Protein AF-A0A352SJC5-F1 (afdb_monomer)

Radius of gyration: 30.05 Å; Cα contacts (8 Å, |Δi|>4): 138; chains: 1; bounding box: 49×59×90 Å

pLDDT: mean 78.42, std 16.29, range [37.75, 96.12]

Structure (mmCIF, N/CA/C/O backbone):
data_AF-A0A352SJC5-F1
#
_entry.id   AF-A0A352SJC5-F1
#
loop_
_atom_site.group_PDB
_atom_site.id
_atom_site.type_symbol
_atom_site.label_atom_id
_atom_site.label_alt_id
_atom_site.label_comp_id
_atom_site.label_asym_id
_atom_site.label_entity_id
_atom_site.label_seq_id
_atom_site.pdbx_PDB_ins_code
_atom_site.Cartn_x
_atom_site.Cartn_y
_atom_site.Cartn_z
_atom_site.occupancy
_atom_site.B_iso_or_equiv
_atom_site.auth_seq_id
_atom_site.auth_comp_id
_atom_site.auth_asym_id
_atom_site.auth_atom_id
_atom_site.pdbx_PDB_model_num
ATOM 1 N N . MET A 1 1 ? 22.066 35.927 -67.451 1.00 46.91 1 MET A N 1
ATOM 2 C CA . MET A 1 1 ? 22.054 34.751 -66.549 1.00 46.91 1 MET A CA 1
ATOM 3 C C . MET A 1 1 ? 23.495 34.466 -66.147 1.00 46.91 1 MET A C 1
ATOM 5 O O . MET A 1 1 ? 24.324 34.309 -67.029 1.00 46.91 1 MET A O 1
ATOM 9 N N . LYS A 1 2 ? 23.845 34.538 -64.855 1.00 54.38 2 LYS A N 1
ATOM 10 C CA . LYS A 1 2 ? 25.242 34.382 -64.407 1.00 54.38 2 LYS A CA 1
ATOM 11 C C . LYS A 1 2 ? 25.589 32.890 -64.395 1.00 54.38 2 LYS A C 1
ATOM 13 O O . LYS A 1 2 ? 25.046 32.164 -63.565 1.00 54.38 2 LYS A O 1
ATOM 18 N N . ASN A 1 3 ? 26.456 32.447 -65.308 1.00 60.34 3 ASN A N 1
ATOM 19 C CA . ASN A 1 3 ? 26.929 31.062 -65.375 1.00 60.34 3 ASN A CA 1
ATOM 20 C C . ASN A 1 3 ? 27.729 30.757 -64.105 1.00 60.34 3 ASN A C 1
ATOM 22 O O . ASN A 1 3 ? 28.876 31.178 -63.962 1.00 60.34 3 ASN A O 1
ATOM 26 N N . ARG A 1 4 ? 27.088 30.104 -63.132 1.00 64.44 4 ARG A N 1
ATOM 27 C CA . ARG A 1 4 ? 27.757 29.663 -61.906 1.00 64.44 4 ARG A CA 1
ATOM 28 C C . ARG A 1 4 ? 28.701 28.526 -62.273 1.00 64.44 4 ARG A C 1
ATOM 30 O O . ARG A 1 4 ? 28.310 27.613 -62.995 1.00 64.44 4 ARG A O 1
ATOM 37 N N . SER A 1 5 ? 29.933 28.598 -61.780 1.00 79.75 5 SER A N 1
ATOM 38 C CA . SER A 1 5 ? 30.908 27.522 -61.960 1.00 79.75 5 SER A CA 1
ATOM 39 C C . SER A 1 5 ? 30.346 26.211 -61.402 1.00 79.75 5 SER A C 1
ATOM 41 O O . SER A 1 5 ? 29.650 26.213 -60.383 1.00 79.75 5 SER A O 1
ATOM 43 N N . ILE A 1 6 ? 30.672 25.087 -62.041 1.00 78.56 6 ILE A N 1
ATOM 44 C CA . ILE A 1 6 ? 30.285 23.737 -61.600 1.00 78.56 6 ILE A CA 1
ATOM 45 C C . ILE A 1 6 ? 30.667 23.523 -60.122 1.00 78.56 6 ILE A C 1
ATOM 47 O O . ILE A 1 6 ? 29.872 22.997 -59.344 1.00 78.56 6 ILE A O 1
ATOM 51 N N . ALA A 1 7 ? 31.819 24.052 -59.695 1.00 79.12 7 ALA A N 1
ATOM 52 C CA . ALA A 1 7 ? 32.268 24.009 -58.303 1.00 79.12 7 ALA A CA 1
ATOM 53 C C . ALA A 1 7 ? 31.341 24.779 -57.339 1.00 79.12 7 ALA A C 1
ATOM 55 O O . ALA A 1 7 ? 31.076 24.317 -56.231 1.00 79.12 7 ALA A O 1
ATOM 56 N N . GLN A 1 8 ? 30.790 25.923 -57.761 1.00 79.31 8 GLN A N 1
ATOM 57 C CA . GLN A 1 8 ? 29.823 26.682 -56.957 1.00 79.31 8 GLN A CA 1
ATOM 58 C C . GLN A 1 8 ? 28.492 25.941 -56.802 1.00 79.31 8 GLN A C 1
ATOM 60 O O . GLN A 1 8 ? 27.872 26.023 -55.745 1.00 79.31 8 GLN A O 1
ATOM 65 N N . ILE A 1 9 ? 28.043 25.221 -57.832 1.00 83.56 9 ILE A N 1
ATOM 66 C CA . ILE A 1 9 ? 26.793 24.448 -57.776 1.00 83.56 9 ILE A CA 1
ATOM 67 C C . ILE A 1 9 ? 26.933 23.279 -56.792 1.00 83.56 9 ILE A C 1
ATOM 69 O O . ILE A 1 9 ? 26.050 23.072 -55.959 1.00 83.56 9 ILE A O 1
ATOM 73 N N . ILE A 1 10 ? 28.063 22.567 -56.837 1.00 83.62 10 ILE A N 1
ATOM 74 C CA . ILE A 1 10 ? 28.367 21.463 -55.916 1.00 83.62 10 ILE A CA 1
ATOM 75 C C . ILE A 1 10 ? 28.437 21.970 -54.470 1.00 83.62 10 ILE A C 1
ATOM 77 O O . ILE A 1 10 ? 27.794 21.399 -53.591 1.00 83.62 10 ILE A O 1
ATOM 81 N N . LEU A 1 11 ? 29.140 23.082 -54.229 1.00 87.06 11 LEU A N 1
ATOM 82 C CA . LEU A 1 11 ? 29.279 23.664 -52.892 1.00 87.06 11 LEU A CA 1
ATOM 83 C C . LEU A 1 11 ? 27.922 24.077 -52.296 1.00 87.06 11 LEU A C 1
ATOM 85 O O . LEU A 1 11 ? 27.630 23.785 -51.139 1.00 87.06 11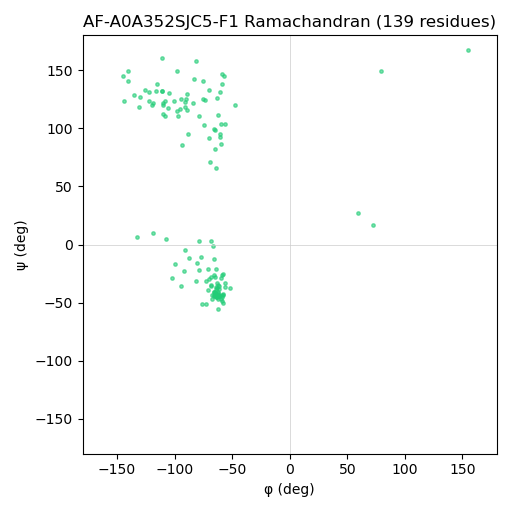 LEU A O 1
ATOM 89 N N . ILE A 1 12 ? 27.061 24.717 -53.093 1.00 86.12 12 ILE A N 1
ATOM 90 C CA . ILE A 1 12 ? 25.724 25.136 -52.647 1.00 86.12 12 ILE A CA 1
ATOM 91 C C . ILE A 1 12 ? 24.861 23.922 -52.286 1.00 86.12 12 ILE A C 1
ATOM 93 O O . ILE A 1 12 ? 24.162 23.946 -51.272 1.00 86.12 12 ILE A O 1
ATOM 97 N N . ASN A 1 13 ? 24.900 22.863 -53.095 1.00 86.44 13 ASN A N 1
ATOM 98 C CA . ASN A 1 13 ? 24.116 21.661 -52.828 1.00 86.44 13 ASN A CA 1
ATOM 99 C C . ASN A 1 13 ? 24.622 20.903 -51.594 1.00 86.44 13 ASN A C 1
ATOM 101 O O . ASN A 1 13 ? 23.801 20.398 -50.837 1.00 86.44 13 ASN A O 1
ATOM 105 N N . PHE A 1 14 ? 25.933 20.902 -51.341 1.00 89.38 14 PHE A N 1
ATOM 106 C CA . PHE A 1 14 ? 26.533 20.304 -50.146 1.00 89.38 14 PHE A CA 1
ATOM 107 C C . PHE A 1 14 ? 26.088 20.994 -48.844 1.00 89.38 14 PHE A C 1
ATOM 109 O O . PHE A 1 14 ? 25.692 20.335 -47.884 1.00 89.38 14 PHE A O 1
ATOM 116 N N . PHE A 1 15 ? 26.071 22.329 -48.808 1.00 91.62 15 PHE A N 1
ATOM 117 C CA . PHE A 1 15 ? 25.570 23.050 -47.630 1.00 91.62 15 PHE A CA 1
ATOM 118 C C . PHE A 1 15 ? 24.053 22.924 -47.457 1.00 91.62 15 PHE A C 1
ATOM 120 O O . PHE A 1 15 ? 23.569 22.913 -46.326 1.00 91.62 15 PHE A O 1
ATOM 127 N N . LYS A 1 16 ? 23.295 22.771 -48.551 1.00 89.31 16 LYS A N 1
ATOM 128 C CA . LYS A 1 16 ? 21.859 22.475 -48.470 1.00 89.31 16 LYS A CA 1
ATOM 129 C C . LYS A 1 16 ? 21.591 21.132 -47.795 1.00 89.31 16 LYS A C 1
ATOM 131 O O . LYS A 1 16 ? 20.722 21.073 -46.930 1.00 89.31 16 LYS A O 1
ATOM 136 N N . THR A 1 17 ? 22.327 20.075 -48.138 1.00 91.81 17 THR A N 1
ATOM 137 C CA . THR A 1 17 ? 22.171 18.768 -47.480 1.00 91.81 17 THR A CA 1
ATOM 138 C C . THR A 1 17 ? 22.583 18.809 -46.014 1.00 91.81 17 THR A C 1
ATOM 140 O O . THR A 1 17 ? 21.851 18.279 -45.182 1.00 91.81 17 THR A O 1
ATOM 143 N N . ILE A 1 18 ? 23.674 19.499 -45.665 1.00 93.31 18 ILE A N 1
ATOM 144 C CA . ILE A 1 18 ? 24.045 19.717 -44.255 1.00 93.31 18 ILE A CA 1
ATOM 145 C C . ILE A 1 18 ? 22.925 20.445 -43.503 1.00 93.31 18 ILE A C 1
ATOM 147 O O . ILE A 1 18 ? 22.561 20.031 -42.405 1.00 93.31 18 ILE A O 1
ATOM 151 N N . GLY A 1 19 ? 22.330 21.479 -44.104 1.00 92.88 19 GLY A N 1
ATOM 152 C CA . GLY A 1 19 ? 21.202 22.199 -43.512 1.00 92.88 19 GLY A CA 1
ATOM 153 C C . GLY A 1 19 ? 20.007 21.290 -43.213 1.00 92.88 19 GLY A C 1
ATOM 154 O O . GLY A 1 19 ? 19.435 21.373 -42.130 1.00 92.88 19 GLY A O 1
ATOM 155 N N . VAL A 1 20 ? 19.670 20.375 -44.127 1.00 92.81 20 VAL A N 1
ATOM 156 C CA . VAL A 1 20 ? 18.587 19.395 -43.921 1.00 92.81 20 VAL A CA 1
ATOM 157 C C . VAL A 1 20 ? 18.923 18.410 -42.797 1.00 92.81 20 VAL A C 1
ATOM 159 O O . VAL A 1 20 ? 18.060 18.116 -41.972 1.00 92.81 20 VAL A O 1
ATOM 162 N N . ILE A 1 21 ? 20.169 17.938 -42.717 1.00 93.12 21 ILE A N 1
ATOM 163 C CA . ILE A 1 21 ? 20.617 17.030 -41.648 1.00 93.12 21 ILE A CA 1
ATOM 164 C C . ILE A 1 21 ? 20.522 17.715 -40.279 1.00 93.12 21 ILE A C 1
ATOM 166 O O . ILE A 1 21 ? 19.987 17.135 -39.337 1.00 93.12 21 ILE A O 1
ATOM 170 N N . VAL A 1 22 ? 20.983 18.964 -4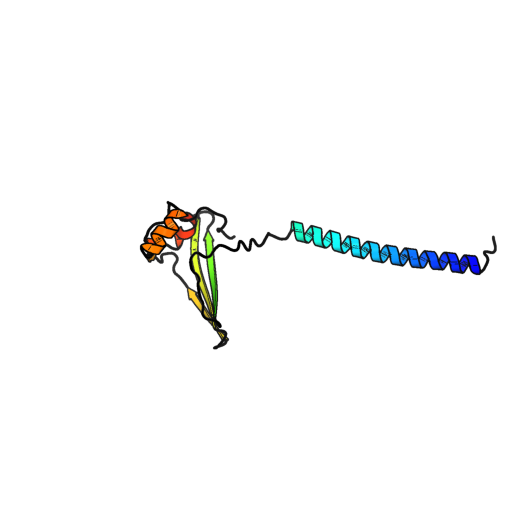0.171 1.00 95.06 22 VAL A N 1
ATOM 171 C CA . VAL A 1 22 ? 20.888 19.747 -38.928 1.00 95.06 22 VAL A CA 1
ATOM 172 C C . VAL A 1 22 ? 19.430 19.966 -38.526 1.00 95.06 22 VAL A C 1
ATOM 174 O O . VAL A 1 22 ? 19.101 19.869 -37.346 1.00 95.06 22 VAL A O 1
ATOM 177 N N . LEU A 1 23 ? 18.541 20.200 -39.493 1.00 95.00 23 LEU A N 1
ATOM 178 C CA . LEU A 1 23 ? 17.113 20.375 -39.236 1.00 95.00 23 LEU A CA 1
ATOM 179 C C . LEU A 1 23 ? 16.478 19.081 -38.700 1.00 95.00 23 LEU A C 1
ATOM 181 O O . LEU A 1 23 ? 15.762 19.127 -37.703 1.00 95.00 23 LEU A O 1
ATOM 185 N N . LEU A 1 24 ? 16.802 17.923 -39.286 1.00 94.19 24 LEU A N 1
ATOM 186 C CA . LEU A 1 24 ? 16.334 16.618 -38.799 1.00 94.19 24 LEU A CA 1
ATOM 187 C C . LEU A 1 24 ? 16.823 16.315 -37.378 1.00 94.19 24 LEU A C 1
ATOM 189 O O . LEU A 1 24 ? 16.033 15.885 -36.536 1.00 94.19 24 LEU A O 1
ATOM 193 N N . LEU A 1 25 ? 18.099 16.585 -37.088 1.00 95.00 25 LEU A N 1
ATOM 194 C CA . LEU A 1 25 ? 18.643 16.443 -35.735 1.00 95.00 25 LEU A CA 1
ATOM 195 C C . LEU A 1 25 ? 17.942 17.389 -34.751 1.00 95.00 25 LEU A C 1
ATOM 197 O O . LEU A 1 25 ? 17.586 16.974 -33.649 1.00 95.00 25 LEU A O 1
ATOM 201 N N . GLY A 1 26 ? 17.682 18.631 -35.166 1.00 95.62 26 GLY A N 1
ATOM 202 C CA . GLY A 1 26 ? 16.948 19.614 -34.372 1.00 95.62 26 GLY A CA 1
ATOM 203 C C . GLY A 1 26 ? 15.541 19.143 -34.010 1.00 95.62 26 GLY A C 1
ATOM 204 O O . GLY A 1 26 ? 15.156 19.231 -32.846 1.00 95.62 26 GLY A O 1
ATOM 205 N N . VAL A 1 27 ? 14.800 18.579 -34.970 1.00 96.12 27 VAL A N 1
ATOM 206 C CA . VAL A 1 27 ? 13.458 18.021 -34.731 1.00 96.12 27 VAL A CA 1
ATOM 207 C C . VAL A 1 27 ? 13.505 16.871 -33.723 1.00 96.12 27 VAL A C 1
ATOM 209 O O . VAL A 1 27 ? 12.679 16.845 -32.815 1.00 96.12 27 VAL A 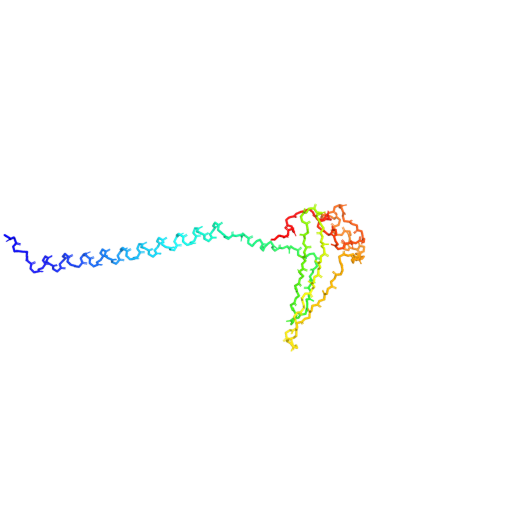O 1
ATOM 212 N N . GLY A 1 28 ? 14.483 15.964 -33.827 1.00 92.06 28 GLY A N 1
ATOM 213 C CA . GLY A 1 28 ? 14.630 14.847 -32.886 1.00 92.06 28 GLY A CA 1
ATOM 214 C C . GLY A 1 28 ? 14.951 15.292 -31.454 1.00 92.06 28 GLY A C 1
ATOM 215 O O . GLY A 1 28 ? 14.370 14.784 -30.495 1.00 92.06 28 GLY A O 1
ATOM 216 N N . VAL A 1 29 ? 15.830 16.287 -31.291 1.00 94.81 29 VAL A N 1
ATOM 217 C CA . VAL A 1 29 ? 16.136 16.859 -29.967 1.00 94.81 29 VAL A CA 1
ATOM 218 C C . VAL A 1 29 ? 14.912 17.568 -29.385 1.00 94.81 29 VAL A C 1
ATOM 220 O O . VAL A 1 29 ? 14.595 17.380 -28.208 1.00 94.81 29 VAL A O 1
ATOM 223 N N . LEU A 1 30 ? 14.188 18.341 -30.203 1.00 94.94 30 LEU A N 1
ATOM 224 C CA . LEU A 1 30 ? 12.971 19.025 -29.764 1.00 94.94 30 LEU A CA 1
ATOM 225 C C . LEU A 1 30 ? 11.882 18.028 -29.352 1.00 94.94 30 LEU A C 1
ATOM 227 O O . LEU A 1 30 ? 11.253 18.212 -28.311 1.00 94.94 30 LEU A O 1
ATOM 231 N N . SER A 1 31 ? 11.670 16.964 -30.135 1.00 91.88 31 SER A N 1
ATOM 232 C CA . SER A 1 31 ? 10.648 15.958 -29.832 1.00 91.88 31 SER A CA 1
ATOM 233 C C . SER A 1 31 ? 10.972 15.208 -28.545 1.00 91.88 31 SER A C 1
ATOM 235 O O . SER A 1 31 ? 10.077 14.996 -27.728 1.00 91.88 31 SER A O 1
ATOM 237 N N . TYR A 1 32 ? 12.243 14.859 -28.321 1.00 93.25 32 TYR A N 1
ATOM 238 C CA . TYR A 1 32 ? 12.693 14.252 -27.070 1.00 93.25 32 TYR A CA 1
ATOM 239 C C . TYR A 1 32 ? 12.416 15.168 -25.874 1.00 93.25 32 TYR A C 1
ATOM 241 O O . TYR A 1 32 ? 11.842 14.725 -24.878 1.00 93.25 32 TYR A O 1
ATOM 249 N N . TYR A 1 33 ? 12.758 16.455 -25.985 1.00 92.56 33 TYR A N 1
ATOM 250 C CA . TYR A 1 33 ? 12.550 17.409 -24.899 1.00 92.56 33 TYR A CA 1
ATOM 251 C C . TYR A 1 33 ? 11.064 17.611 -24.580 1.00 92.56 33 TYR A C 1
ATOM 253 O O . TYR A 1 33 ? 10.677 17.565 -23.414 1.00 92.56 33 TYR A O 1
ATOM 261 N N . LEU A 1 34 ? 10.220 17.768 -25.606 1.00 90.94 34 LEU A N 1
ATOM 262 C CA . LEU A 1 34 ? 8.769 17.894 -25.442 1.00 90.94 34 LEU A CA 1
ATOM 263 C C . LEU A 1 34 ? 8.153 16.635 -24.827 1.00 90.94 34 LEU A C 1
ATOM 265 O O . LEU A 1 34 ? 7.314 16.741 -23.936 1.00 90.94 34 LEU A O 1
ATOM 269 N N . THR A 1 35 ? 8.605 15.454 -25.251 1.00 89.38 35 THR A N 1
ATOM 270 C CA . THR A 1 35 ? 8.138 14.175 -24.697 1.00 89.38 35 THR A CA 1
ATOM 271 C C . THR A 1 35 ? 8.533 14.038 -23.228 1.00 89.38 35 THR A C 1
ATOM 273 O O . THR A 1 35 ? 7.698 13.689 -22.401 1.00 89.38 35 THR A O 1
ATOM 276 N N . MET A 1 36 ? 9.775 14.378 -22.870 1.00 87.94 36 MET A N 1
ATOM 277 C CA . MET A 1 36 ? 10.238 14.394 -21.476 1.00 87.94 36 MET A CA 1
ATOM 278 C C . MET A 1 36 ? 9.495 15.422 -20.620 1.00 87.94 36 MET A C 1
ATOM 280 O O . MET A 1 36 ? 9.227 15.157 -19.452 1.00 87.94 36 MET A O 1
ATOM 284 N N . LEU A 1 37 ? 9.152 16.587 -21.174 1.00 88.38 37 LEU A N 1
ATOM 285 C CA . LEU A 1 37 ? 8.378 17.610 -20.470 1.00 88.38 37 LEU A CA 1
ATOM 286 C C . LEU A 1 37 ? 6.949 17.126 -20.212 1.00 88.38 37 LEU A C 1
ATOM 288 O O . LEU A 1 37 ? 6.482 17.207 -19.078 1.00 88.38 37 LEU A O 1
ATOM 292 N N . PHE A 1 38 ? 6.300 16.554 -21.229 1.00 84.94 38 PHE A N 1
ATOM 293 C CA . PHE A 1 38 ? 4.985 15.938 -21.085 1.00 84.94 38 PHE A CA 1
ATOM 294 C C . PHE A 1 38 ? 5.016 14.826 -20.035 1.00 84.94 38 PHE A C 1
ATOM 296 O O . PHE A 1 38 ? 4.247 14.884 -19.084 1.00 84.94 38 PHE A O 1
ATOM 303 N N . LEU A 1 39 ? 5.975 13.896 -20.122 1.00 79.69 39 LEU A N 1
ATOM 304 C CA . LEU A 1 39 ? 6.151 12.831 -19.134 1.00 79.69 39 LEU A CA 1
ATOM 305 C C . LEU A 1 39 ? 6.381 13.382 -17.727 1.00 79.69 39 LEU A C 1
ATOM 307 O O . LEU A 1 39 ? 5.744 12.908 -16.802 1.00 79.69 39 LEU A O 1
ATOM 311 N N . LYS A 1 40 ? 7.213 14.411 -17.539 1.00 77.31 40 LYS A N 1
ATOM 312 C CA . LYS A 1 40 ? 7.402 15.034 -16.217 1.00 77.31 40 LYS A CA 1
ATOM 313 C C . LYS A 1 40 ? 6.130 15.673 -15.665 1.00 77.31 40 LYS A C 1
ATOM 315 O O . LYS A 1 40 ? 5.955 15.701 -14.452 1.00 77.31 40 LYS A O 1
ATOM 320 N N . GLN A 1 41 ? 5.271 16.210 -16.527 1.00 74.88 41 GLN A N 1
ATOM 321 C CA . GLN A 1 41 ? 4.021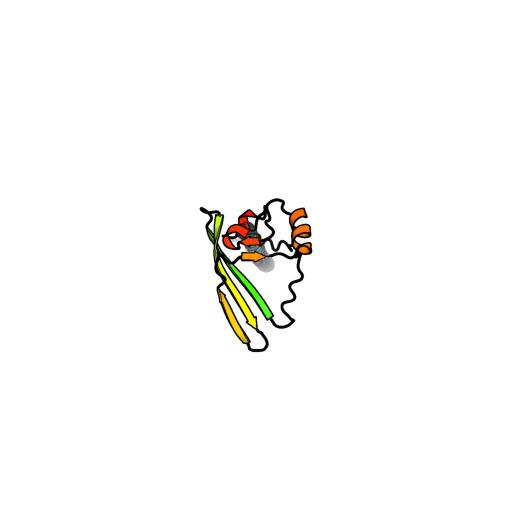 16.844 -16.116 1.00 74.88 41 GLN A CA 1
ATOM 322 C C . GLN A 1 41 ? 2.902 15.821 -15.867 1.00 74.88 41 GLN A C 1
ATOM 324 O O . GLN A 1 41 ? 2.046 16.053 -15.017 1.00 74.88 41 GLN A O 1
ATOM 329 N N . THR A 1 42 ? 2.904 14.695 -16.589 1.00 68.00 42 THR A N 1
ATOM 330 C CA . THR A 1 42 ? 1.866 13.656 -16.499 1.00 68.00 42 THR A CA 1
ATOM 331 C C . THR A 1 42 ? 2.253 12.460 -15.643 1.00 68.00 42 THR A C 1
ATOM 333 O O . THR A 1 42 ? 1.370 11.699 -15.251 1.00 68.00 42 THR A O 1
ATOM 336 N N . GLN A 1 43 ? 3.538 12.259 -15.343 1.00 51.56 43 GLN A N 1
ATOM 337 C CA . GLN A 1 43 ? 3.959 11.286 -14.347 1.00 51.56 43 GLN A CA 1
ATOM 338 C C . GLN A 1 43 ? 3.441 11.771 -12.998 1.00 51.56 43 GLN A C 1
ATOM 340 O O . GLN A 1 43 ? 4.040 12.616 -12.333 1.00 51.56 43 GLN A O 1
ATOM 345 N N . ARG A 1 44 ? 2.315 11.186 -12.572 1.00 52.25 44 ARG A N 1
ATOM 346 C CA . ARG A 1 44 ? 2.073 10.987 -11.148 1.00 52.25 44 ARG A CA 1
ATOM 347 C C . ARG A 1 44 ? 3.359 10.382 -10.609 1.00 52.25 44 ARG A C 1
ATOM 349 O O . ARG A 1 44 ? 3.804 9.351 -11.107 1.00 52.25 44 ARG A O 1
ATOM 356 N N . VAL A 1 45 ? 3.986 11.072 -9.665 1.00 51.53 45 VAL A N 1
ATOM 357 C CA . VAL A 1 45 ? 5.107 10.516 -8.923 1.00 51.53 45 VAL A CA 1
ATOM 358 C C . VAL A 1 45 ? 4.565 9.227 -8.320 1.00 51.53 45 VAL A C 1
ATOM 360 O O . VAL A 1 45 ? 3.785 9.284 -7.370 1.00 51.53 45 VAL A O 1
ATOM 363 N N . GLU A 1 46 ? 4.922 8.071 -8.882 1.00 45.59 46 GLU A N 1
ATOM 364 C CA . GLU A 1 46 ? 4.922 6.850 -8.098 1.00 45.59 46 GLU A CA 1
ATOM 365 C C . GLU A 1 46 ? 5.925 7.135 -6.995 1.00 45.59 46 GLU A C 1
ATOM 367 O O . GLU A 1 46 ? 7.142 7.017 -7.149 1.00 45.59 46 GLU A O 1
ATOM 372 N N . ARG A 1 47 ? 5.402 7.634 -5.876 1.00 39.62 47 ARG A N 1
ATOM 373 C CA . ARG A 1 47 ? 6.093 7.588 -4.609 1.00 39.62 47 ARG A CA 1
ATOM 374 C C . ARG A 1 47 ? 6.196 6.102 -4.292 1.00 39.62 47 ARG A C 1
ATOM 376 O O . ARG A 1 47 ? 5.440 5.575 -3.489 1.00 39.62 47 ARG A O 1
ATOM 383 N N . SER A 1 48 ? 7.193 5.447 -4.880 1.00 44.94 48 SER A N 1
ATOM 384 C CA . SER A 1 48 ? 7.950 4.424 -4.177 1.00 44.94 48 SER A CA 1
ATOM 385 C C . SER A 1 48 ? 8.662 5.139 -3.028 1.00 44.94 48 SER A C 1
ATOM 387 O O . SER A 1 48 ? 9.882 5.297 -3.005 1.00 44.94 48 SER A O 1
ATOM 389 N N . THR A 1 49 ? 7.889 5.661 -2.077 1.00 44.47 49 THR A N 1
ATOM 390 C CA . THR A 1 49 ? 8.378 5.842 -0.728 1.00 44.47 49 THR A CA 1
ATOM 391 C C . THR A 1 49 ? 8.730 4.438 -0.301 1.00 44.47 49 THR A C 1
ATOM 393 O O . THR A 1 49 ? 7.850 3.613 -0.070 1.00 44.47 49 THR A O 1
ATOM 396 N N . GLN A 1 50 ? 10.025 4.146 -0.299 1.00 37.75 50 GLN A N 1
ATOM 397 C CA . GLN A 1 50 ? 10.570 3.010 0.409 1.00 37.75 50 GLN A CA 1
ATOM 398 C C . GLN A 1 50 ? 10.187 3.238 1.872 1.00 37.75 50 GLN A C 1
ATOM 400 O O . GLN A 1 50 ? 10.877 3.935 2.615 1.00 37.75 50 GLN A O 1
ATOM 405 N N . TYR A 1 51 ? 8.991 2.787 2.245 1.00 44.34 51 TYR A N 1
ATOM 406 C CA . TYR A 1 51 ? 8.565 2.784 3.625 1.00 44.34 51 TYR A CA 1
ATOM 407 C C . TYR A 1 51 ? 9.542 1.848 4.319 1.00 44.34 51 TYR A C 1
ATOM 409 O O . TYR A 1 51 ? 9.760 0.724 3.870 1.00 44.34 51 TYR A O 1
ATOM 417 N N . GLU A 1 52 ? 10.186 2.326 5.377 1.00 39.94 52 GLU A N 1
ATOM 418 C CA . GLU A 1 52 ? 10.907 1.446 6.282 1.00 39.94 52 GLU A CA 1
ATOM 419 C C . GLU A 1 52 ? 9.862 0.484 6.857 1.00 39.94 52 GLU A C 1
ATOM 421 O O . GLU A 1 52 ? 9.087 0.837 7.754 1.00 39.94 52 GLU A O 1
ATOM 426 N N . HIS A 1 53 ? 9.744 -0.686 6.227 1.00 44.88 53 HIS A N 1
ATOM 427 C CA . HIS A 1 53 ? 8.807 -1.709 6.632 1.00 44.88 53 HIS A CA 1
ATOM 428 C C . HIS A 1 53 ? 9.203 -2.123 8.048 1.00 44.88 53 HIS A C 1
ATOM 430 O O . HIS A 1 53 ? 10.261 -2.697 8.278 1.00 44.88 53 HIS A O 1
ATOM 436 N N . VAL A 1 54 ? 8.349 -1.794 9.018 1.00 45.84 54 VAL A N 1
ATOM 437 C CA . VAL A 1 54 ? 8.557 -2.140 10.436 1.00 45.84 54 VAL A CA 1
ATOM 438 C C . VAL A 1 54 ? 8.489 -3.664 10.641 1.00 45.84 54 VAL A C 1
ATOM 440 O O . VAL A 1 54 ? 8.862 -4.180 11.691 1.00 45.84 54 VAL A O 1
ATOM 443 N N . ILE A 1 55 ? 8.021 -4.394 9.626 1.00 48.62 55 ILE A N 1
ATOM 444 C CA . ILE A 1 55 ? 7.935 -5.846 9.587 1.00 48.62 55 ILE A CA 1
ATOM 445 C C . ILE A 1 55 ? 8.557 -6.292 8.268 1.00 48.62 55 ILE A C 1
ATOM 447 O O . ILE A 1 55 ? 8.058 -5.937 7.202 1.00 48.62 55 ILE A O 1
ATOM 451 N N . ASP A 1 56 ? 9.629 -7.070 8.357 1.00 44.16 56 ASP A N 1
ATOM 452 C CA . ASP A 1 56 ? 10.185 -7.794 7.220 1.00 44.16 56 ASP A CA 1
ATOM 453 C C . ASP A 1 56 ? 9.187 -8.911 6.882 1.00 44.16 56 ASP A C 1
ATOM 455 O O . ASP A 1 56 ? 9.150 -9.967 7.522 1.00 44.16 56 ASP A O 1
ATOM 459 N N . VAL A 1 57 ? 8.253 -8.627 5.972 1.00 51.06 57 VAL A N 1
ATOM 460 C CA . VAL A 1 57 ? 7.347 -9.651 5.458 1.00 51.06 57 VAL A CA 1
ATOM 461 C C . VAL A 1 57 ? 8.197 -10.477 4.509 1.00 51.06 57 VAL A C 1
ATOM 463 O O . VAL A 1 57 ? 8.513 -10.026 3.416 1.00 51.06 57 VAL A O 1
ATOM 466 N N . ASN A 1 58 ? 8.626 -11.654 4.957 1.00 49.03 58 ASN A N 1
ATOM 467 C CA . ASN A 1 58 ? 9.278 -12.641 4.108 1.00 49.03 58 ASN A CA 1
ATOM 468 C C . ASN A 1 58 ? 8.180 -13.523 3.490 1.00 49.03 58 ASN A C 1
ATOM 470 O O . ASN A 1 58 ? 7.754 -14.471 4.153 1.00 49.03 58 ASN A O 1
ATOM 474 N N . PRO A 1 59 ? 7.691 -13.239 2.266 1.00 49.16 59 PRO A N 1
ATOM 475 C CA . PRO A 1 59 ? 6.680 -14.069 1.613 1.00 49.16 59 PRO A CA 1
ATOM 476 C C . PRO A 1 59 ? 7.209 -15.456 1.202 1.00 49.16 59 PRO A C 1
ATOM 478 O O . PRO A 1 59 ? 6.479 -16.238 0.613 1.00 49.16 59 PRO A O 1
ATOM 481 N N . GLY A 1 60 ? 8.461 -15.810 1.509 1.00 53.12 60 GLY A N 1
ATOM 482 C CA . GLY A 1 60 ? 9.104 -16.971 0.910 1.00 53.12 60 GLY A CA 1
ATOM 483 C C . GLY A 1 60 ? 9.592 -16.637 -0.499 1.00 53.12 60 GLY A C 1
ATOM 484 O O . GLY A 1 60 ? 9.055 -15.785 -1.201 1.00 53.12 60 GLY A O 1
ATOM 485 N N . SER A 1 61 ? 10.672 -17.286 -0.920 1.00 58.19 61 SER A N 1
ATOM 486 C CA . SER A 1 61 ? 11.449 -16.921 -2.114 1.00 58.19 61 SER A CA 1
ATOM 487 C C . SER A 1 61 ? 10.727 -17.102 -3.458 1.00 58.19 61 SER A C 1
ATOM 489 O O . SER A 1 61 ? 11.312 -16.799 -4.497 1.00 58.19 61 SER A O 1
ATOM 491 N N . MET A 1 62 ? 9.487 -17.598 -3.463 1.00 54.56 62 MET A N 1
ATOM 492 C CA . MET A 1 62 ? 8.718 -17.912 -4.672 1.00 54.56 62 MET A CA 1
ATOM 493 C C . MET A 1 62 ? 7.281 -17.376 -4.653 1.00 54.56 62 MET A C 1
ATOM 495 O O . MET A 1 62 ? 6.530 -17.677 -5.580 1.00 54.56 62 MET A O 1
ATOM 499 N N . GLU A 1 63 ? 6.891 -16.585 -3.651 1.00 69.38 63 GLU A N 1
ATOM 500 C CA . GLU A 1 63 ? 5.528 -16.056 -3.565 1.00 69.38 63 GLU A CA 1
ATOM 501 C C . GLU A 1 63 ? 5.501 -14.534 -3.695 1.00 69.38 63 GLU A C 1
ATOM 503 O O . GLU A 1 63 ? 6.338 -13.813 -3.146 1.00 69.38 63 GLU A O 1
ATOM 508 N N . SER A 1 64 ? 4.526 -14.040 -4.454 1.00 72.88 64 SER A N 1
ATOM 509 C CA . SER A 1 64 ? 4.198 -12.621 -4.530 1.00 72.88 64 SER A CA 1
ATOM 510 C C . SER A 1 64 ? 2.846 -12.399 -3.865 1.00 72.88 64 SER A C 1
ATOM 512 O O . SER A 1 64 ? 1.893 -13.128 -4.136 1.00 72.88 64 SER A O 1
ATOM 514 N N . SER A 1 65 ? 2.765 -11.399 -2.990 1.00 79.50 65 SER A N 1
ATOM 515 C CA . SER A 1 65 ? 1.530 -11.015 -2.311 1.00 79.50 65 SER A CA 1
ATOM 516 C C . SER A 1 65 ? 1.205 -9.556 -2.589 1.00 79.50 65 SER A C 1
ATOM 518 O O . SER A 1 65 ? 2.061 -8.690 -2.393 1.00 79.50 65 SER A O 1
ATOM 520 N N . ASN A 1 66 ? -0.034 -9.275 -2.973 1.00 81.62 66 ASN A N 1
ATOM 521 C CA . ASN A 1 66 ? -0.519 -7.925 -3.215 1.00 81.62 66 ASN A CA 1
ATOM 522 C C . ASN A 1 66 ? -1.843 -7.697 -2.476 1.00 81.62 66 ASN A C 1
ATOM 524 O O . ASN A 1 66 ? -2.785 -8.475 -2.612 1.00 81.62 66 ASN A O 1
ATOM 528 N N . LEU A 1 67 ? -1.917 -6.632 -1.676 1.00 85.50 67 LEU A N 1
ATOM 529 C CA . LEU A 1 67 ? -3.136 -6.260 -0.961 1.00 85.50 67 LEU A CA 1
ATOM 530 C C . LEU A 1 67 ? -3.863 -5.164 -1.736 1.00 85.50 67 LEU A C 1
ATOM 532 O O . LEU A 1 67 ? -3.388 -4.034 -1.831 1.00 85.50 67 LEU A O 1
ATOM 536 N N . ILE A 1 68 ? -5.051 -5.492 -2.227 1.00 85.56 68 ILE A N 1
ATOM 537 C CA . ILE A 1 68 ? -5.927 -4.580 -2.957 1.00 85.56 68 ILE A CA 1
ATOM 538 C C . ILE A 1 68 ? -7.069 -4.184 -2.025 1.00 85.56 68 ILE A C 1
ATOM 540 O O . ILE A 1 68 ? -7.712 -5.044 -1.422 1.00 85.56 68 ILE A O 1
ATOM 544 N N . TYR A 1 69 ? -7.347 -2.889 -1.901 1.00 87.75 69 TYR A N 1
ATOM 545 C CA . TYR A 1 69 ? -8.439 -2.399 -1.066 1.00 87.75 69 TYR A CA 1
ATOM 546 C C . TYR A 1 69 ? -9.177 -1.226 -1.708 1.00 87.75 69 TYR A C 1
ATOM 548 O O . TYR A 1 69 ? -8.597 -0.438 -2.450 1.00 87.75 69 TYR A O 1
ATOM 556 N N . SER A 1 70 ? -10.471 -1.121 -1.408 1.00 85.19 70 SER A N 1
ATOM 557 C CA . SER A 1 70 ? -11.332 -0.018 -1.836 1.00 85.19 70 SER A CA 1
ATOM 558 C C . SER A 1 70 ? -11.507 0.971 -0.695 1.00 85.19 70 SER A C 1
ATOM 560 O O . SER A 1 70 ? -11.973 0.595 0.383 1.00 85.19 70 SER A O 1
ATOM 562 N N . TYR A 1 71 ? -11.155 2.229 -0.943 1.00 84.50 71 TYR A N 1
ATOM 563 C CA . TYR A 1 71 ? -11.247 3.323 0.016 1.00 84.50 71 TYR A CA 1
ATOM 564 C C . TYR A 1 71 ? -12.383 4.282 -0.354 1.00 84.50 71 TYR A C 1
ATOM 566 O O . TYR A 1 71 ? -12.382 4.855 -1.444 1.00 84.50 71 TYR A O 1
ATOM 574 N N . ASP A 1 72 ? -13.323 4.513 0.561 1.00 85.88 72 ASP A N 1
ATOM 575 C CA . ASP A 1 72 ? -14.324 5.566 0.406 1.00 85.88 72 ASP A CA 1
ATOM 576 C C . ASP A 1 72 ? -13.802 6.877 0.998 1.00 85.88 72 ASP A C 1
ATOM 578 O O . ASP A 1 72 ? -13.623 7.031 2.208 1.00 85.88 72 ASP A O 1
ATOM 582 N N . LYS A 1 73 ? -13.615 7.875 0.133 1.00 82.06 73 LYS A N 1
ATOM 583 C CA . LYS A 1 73 ? -13.177 9.215 0.532 1.00 82.06 73 LYS A CA 1
ATOM 584 C C . LYS A 1 73 ? -14.170 9.963 1.414 1.00 82.06 73 LYS A C 1
ATOM 586 O O . LYS A 1 73 ? -13.740 10.828 2.175 1.00 82.06 73 LYS A O 1
ATOM 591 N N . LYS A 1 74 ? -15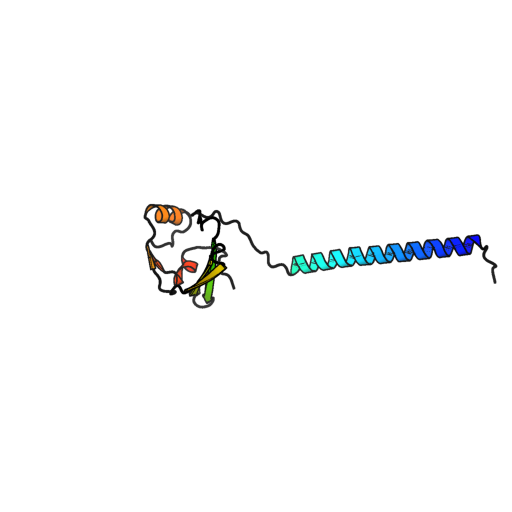.473 9.686 1.301 1.00 85.00 74 LYS A N 1
ATOM 592 C CA . LYS A 1 74 ? -16.509 10.390 2.073 1.00 85.00 74 LYS A CA 1
ATOM 593 C C . LYS A 1 74 ? -16.536 9.907 3.516 1.00 85.00 74 LYS A C 1
ATOM 595 O O . LYS A 1 74 ? -16.494 10.730 4.427 1.00 85.00 74 LYS A O 1
ATOM 600 N N . SER A 1 75 ? -16.604 8.592 3.725 1.00 84.06 75 SER A N 1
ATOM 601 C CA . SER A 1 75 ? -16.563 7.999 5.068 1.00 84.06 75 SER A CA 1
ATOM 602 C C . SER A 1 75 ? -15.150 7.927 5.644 1.00 84.06 75 SER A C 1
ATOM 604 O O . SER A 1 75 ? -14.976 7.849 6.859 1.00 84.06 75 SER A O 1
ATOM 606 N N . GLY A 1 76 ? -14.137 7.959 4.780 1.00 83.31 76 GLY A N 1
ATOM 607 C CA . GLY A 1 76 ? -12.745 7.772 5.139 1.00 83.31 76 GLY A CA 1
ATOM 608 C C . GLY A 1 76 ? -12.392 6.328 5.503 1.00 83.31 76 GLY A C 1
ATOM 609 O O . GLY A 1 76 ? -11.351 6.129 6.134 1.00 83.31 76 GLY A O 1
ATOM 610 N N . LYS A 1 77 ? -13.229 5.349 5.138 1.00 87.88 77 LYS A N 1
ATOM 611 C CA . LYS A 1 77 ? -13.109 3.937 5.526 1.00 87.88 77 LYS A CA 1
ATOM 612 C C . LYS A 1 77 ? -12.748 3.036 4.348 1.00 87.88 77 LYS A C 1
ATOM 614 O O . LYS A 1 77 ? -12.907 3.405 3.188 1.00 87.88 77 LYS A O 1
ATOM 619 N N . ILE A 1 78 ? -12.241 1.851 4.670 1.00 88.19 78 ILE A N 1
ATOM 620 C CA . ILE A 1 78 ? -12.057 0.764 3.707 1.00 88.19 78 ILE A CA 1
ATOM 621 C C . ILE A 1 78 ? -13.326 -0.092 3.678 1.00 88.19 78 ILE A C 1
ATOM 623 O O . ILE A 1 78 ? -13.734 -0.607 4.721 1.00 88.19 78 ILE A O 1
ATOM 627 N N . ASP A 1 79 ? -13.905 -0.273 2.491 1.00 87.25 79 ASP A N 1
ATOM 628 C CA . ASP A 1 79 ? -15.155 -1.025 2.292 1.00 87.25 79 ASP A CA 1
ATOM 629 C C . ASP A 1 79 ? -14.913 -2.490 1.913 1.00 87.25 79 ASP A C 1
ATOM 631 O O . ASP A 1 79 ? -15.654 -3.386 2.319 1.00 87.25 79 ASP A O 1
ATOM 635 N N . ALA A 1 80 ? -13.862 -2.748 1.135 1.00 87.31 80 ALA A N 1
ATOM 636 C CA . ALA A 1 80 ? -13.533 -4.073 0.628 1.00 87.31 80 ALA A CA 1
ATOM 637 C C . ALA A 1 80 ? -12.020 -4.263 0.552 1.00 87.31 80 ALA A C 1
ATOM 639 O O . ALA A 1 80 ? -11.289 -3.321 0.242 1.00 87.31 80 ALA A O 1
ATOM 640 N N . MET A 1 81 ? -11.560 -5.488 0.810 1.00 89.19 81 MET A N 1
ATOM 641 C CA . MET A 1 81 ? -10.155 -5.873 0.703 1.00 89.19 81 MET A CA 1
ATOM 642 C C . MET A 1 81 ? -10.024 -7.268 0.100 1.00 89.19 81 MET A C 1
ATOM 644 O O . MET A 1 81 ? -10.779 -8.185 0.441 1.00 89.19 81 MET A O 1
ATOM 648 N N . VAL A 1 82 ? -9.030 -7.435 -0.762 1.00 90.12 82 VAL A N 1
ATOM 649 C CA . VAL A 1 82 ? -8.653 -8.709 -1.365 1.00 90.12 82 VAL A CA 1
ATOM 650 C C . VAL A 1 82 ? -7.137 -8.836 -1.311 1.00 90.12 82 VAL A C 1
ATOM 652 O O . VAL A 1 82 ? -6.414 -7.939 -1.737 1.00 90.12 82 VAL A O 1
ATOM 655 N N . LEU A 1 83 ? -6.662 -9.959 -0.787 1.00 88.62 83 LEU A N 1
ATOM 656 C CA . LEU A 1 83 ? -5.265 -10.355 -0.854 1.00 88.62 83 LEU A CA 1
ATOM 657 C C . LEU A 1 83 ? -5.084 -11.280 -2.058 1.00 88.62 83 LEU A C 1
ATOM 659 O O . LEU A 1 83 ? -5.675 -12.358 -2.116 1.00 88.62 83 LEU A O 1
ATOM 663 N N . GLU A 1 84 ? -4.292 -10.832 -3.021 1.00 86.06 84 GLU A N 1
ATOM 664 C CA . GLU A 1 84 ? -3.847 -11.612 -4.168 1.00 86.06 84 GLU A CA 1
ATOM 665 C C . GLU A 1 84 ? -2.529 -12.296 -3.809 1.00 86.06 84 GLU A C 1
ATOM 667 O O . GLU A 1 84 ? -1.565 -11.641 -3.411 1.00 86.06 84 GLU A O 1
ATOM 672 N N . LEU A 1 85 ? -2.508 -13.621 -3.919 1.00 86.38 85 LEU A N 1
ATOM 673 C CA . LEU A 1 85 ? -1.349 -14.462 -3.656 1.00 86.38 85 LEU A CA 1
ATOM 674 C C . LEU A 1 85 ? -1.002 -15.221 -4.930 1.00 86.38 85 LEU A C 1
ATOM 676 O O . LEU A 1 85 ? -1.820 -15.987 -5.445 1.00 86.38 85 LEU A O 1
ATOM 680 N N . PHE A 1 86 ? 0.209 -15.016 -5.426 1.00 85.56 86 PHE A N 1
ATOM 681 C CA . PHE A 1 86 ? 0.753 -15.751 -6.554 1.00 85.56 86 PHE A CA 1
ATOM 682 C C . PHE A 1 86 ? 1.866 -16.681 -6.081 1.00 85.56 86 PHE A C 1
ATOM 684 O O . PHE A 1 86 ? 2.887 -16.225 -5.568 1.00 85.56 86 PHE A O 1
ATOM 691 N N . ASP A 1 87 ? 1.672 -17.976 -6.309 1.00 84.38 87 ASP A N 1
ATOM 692 C CA . ASP A 1 87 ? 2.666 -19.016 -6.060 1.00 84.38 87 ASP A CA 1
ATOM 693 C C . ASP A 1 87 ? 3.390 -19.331 -7.375 1.00 84.38 87 ASP A C 1
ATOM 695 O O . ASP A 1 87 ? 2.812 -19.906 -8.304 1.00 84.38 87 ASP A O 1
ATOM 699 N N . ALA A 1 88 ? 4.673 -18.969 -7.470 1.00 82.12 88 ALA A N 1
ATOM 700 C CA . ALA A 1 88 ? 5.471 -19.215 -8.669 1.00 82.12 88 ALA A CA 1
ATOM 701 C C . ALA A 1 88 ? 5.819 -20.701 -8.878 1.00 82.12 88 ALA A C 1
ATOM 703 O O . ALA A 1 88 ? 6.127 -21.103 -10.004 1.00 82.12 88 ALA A O 1
ATOM 704 N N . GLY A 1 89 ? 5.779 -21.517 -7.822 1.00 85.81 89 GLY A N 1
ATOM 705 C CA . GLY A 1 89 ? 6.025 -22.955 -7.871 1.00 85.81 89 GLY A CA 1
ATOM 706 C C . GLY A 1 89 ? 4.866 -23.705 -8.520 1.00 85.81 89 GLY A C 1
ATOM 707 O O . GLY A 1 89 ? 5.075 -24.460 -9.471 1.00 85.81 89 GLY A O 1
ATOM 708 N N . THR A 1 90 ? 3.638 -23.462 -8.054 1.00 87.06 90 THR A N 1
ATOM 709 C CA . THR A 1 90 ? 2.437 -24.090 -8.633 1.00 87.06 90 THR A CA 1
ATOM 710 C C . THR A 1 90 ? 1.837 -23.309 -9.804 1.00 87.06 90 THR A C 1
ATOM 712 O O . THR A 1 90 ? 1.015 -23.856 -10.539 1.00 87.06 90 THR A O 1
ATOM 715 N N . LYS A 1 91 ? 2.286 -22.065 -10.023 1.00 86.94 91 LYS A N 1
ATOM 716 C CA . LYS A 1 91 ? 1.752 -21.105 -11.009 1.00 86.94 91 LYS A CA 1
ATOM 717 C C . LYS A 1 91 ? 0.274 -20.783 -10.790 1.00 86.94 91 LYS A C 1
ATOM 719 O O . LYS A 1 91 ? -0.435 -20.449 -11.740 1.00 86.94 91 LYS A O 1
ATOM 724 N N . ASN A 1 92 ? -0.182 -20.891 -9.547 1.00 86.44 92 ASN A N 1
ATOM 725 C CA . ASN A 1 92 ? -1.555 -20.599 -9.170 1.00 86.44 92 ASN A CA 1
ATOM 726 C C . ASN A 1 92 ? -1.675 -19.195 -8.590 1.00 86.44 92 ASN A C 1
ATOM 728 O O . ASN A 1 92 ? -0.770 -18.682 -7.933 1.00 86.44 92 ASN A O 1
ATOM 732 N N . MET A 1 93 ? -2.844 -18.604 -8.815 1.00 87.88 93 MET A N 1
ATOM 733 C CA . MET A 1 93 ? -3.225 -17.307 -8.282 1.00 87.88 93 MET A CA 1
ATOM 734 C C . MET A 1 93 ? -4.448 -17.488 -7.392 1.00 87.88 93 MET A C 1
ATOM 736 O O . MET A 1 93 ? -5.475 -18.009 -7.832 1.00 87.88 93 MET A O 1
ATOM 740 N N . THR A 1 94 ? -4.318 -17.087 -6.133 1.00 87.62 94 THR A N 1
ATOM 741 C CA . THR A 1 94 ? -5.351 -17.224 -5.109 1.00 87.62 94 THR A CA 1
ATOM 742 C C . THR A 1 94 ? -5.789 -15.846 -4.649 1.00 87.62 94 THR A C 1
ATOM 744 O O . THR A 1 94 ? -4.961 -15.005 -4.312 1.00 87.62 94 THR A O 1
ATOM 747 N N . TYR A 1 95 ? -7.101 -15.635 -4.591 1.00 88.75 95 TYR A N 1
ATOM 748 C CA . TYR A 1 95 ? -7.694 -14.416 -4.059 1.00 88.75 95 TYR A CA 1
ATOM 749 C C . TYR A 1 95 ? -8.378 -14.716 -2.733 1.00 88.75 95 TYR A C 1
ATOM 751 O O . TYR A 1 95 ? -9.290 -15.543 -2.667 1.00 88.75 95 TYR A O 1
ATOM 759 N N . VAL A 1 96 ? -7.954 -14.025 -1.681 1.00 88.88 96 VAL A N 1
ATOM 760 C CA . VAL A 1 96 ? -8.548 -14.127 -0.348 1.00 88.88 96 VAL A CA 1
ATOM 761 C C . VAL A 1 96 ? -9.272 -12.825 -0.044 1.00 88.88 96 VAL A C 1
ATOM 763 O O . VAL A 1 96 ? -8.651 -11.777 0.122 1.00 88.88 96 VAL A O 1
ATOM 766 N N . THR A 1 97 ? -10.600 -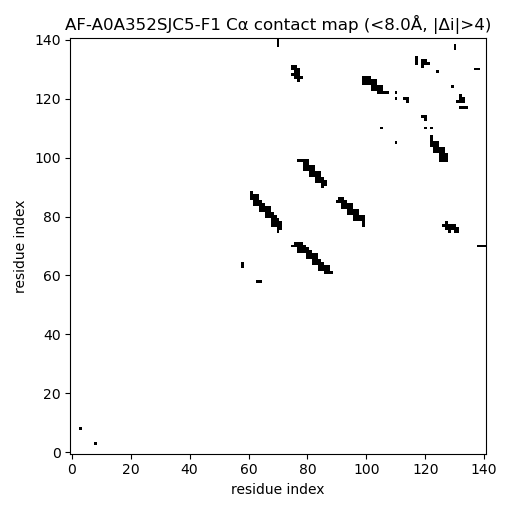12.875 0.035 1.00 90.44 97 THR A N 1
ATOM 767 C CA . THR A 1 97 ? -11.395 -11.724 0.471 1.00 90.44 97 THR A CA 1
ATOM 768 C C . THR A 1 97 ? -11.274 -11.559 1.980 1.00 90.44 97 THR A C 1
ATOM 770 O O . THR A 1 97 ? -11.578 -12.479 2.738 1.00 90.44 97 THR A O 1
ATOM 773 N N . ILE A 1 98 ? -10.867 -10.369 2.416 1.00 88.62 98 ILE A N 1
ATOM 774 C CA . ILE A 1 98 ? -10.769 -10.020 3.833 1.00 88.62 98 ILE A CA 1
ATOM 775 C C . ILE A 1 98 ? -11.942 -9.089 4.163 1.00 88.62 98 ILE A C 1
ATOM 777 O O . ILE A 1 98 ? -12.025 -7.992 3.604 1.00 88.62 98 ILE A O 1
ATOM 781 N N . PRO A 1 99 ? -12.860 -9.479 5.066 1.00 90.75 99 PRO A N 1
ATOM 782 C CA . PRO A 1 99 ? -13.948 -8.604 5.486 1.00 90.75 99 PRO A CA 1
ATOM 783 C C . PRO A 1 99 ? -13.422 -7.299 6.096 1.00 90.75 99 PRO A C 1
ATOM 785 O O . PRO A 1 99 ? -12.505 -7.324 6.921 1.00 90.75 99 PRO A O 1
ATOM 788 N N . ALA A 1 100 ? -14.037 -6.161 5.767 1.00 88.06 100 ALA A N 1
ATOM 789 C CA . ALA A 1 100 ? -13.658 -4.857 6.324 1.00 88.06 100 ALA A CA 1
ATOM 790 C C . ALA A 1 100 ? -13.781 -4.792 7.859 1.00 88.06 100 ALA A C 1
ATOM 792 O O . ALA A 1 100 ? -13.018 -4.095 8.526 1.00 88.06 100 ALA A O 1
ATOM 793 N N . SER A 1 101 ? -14.695 -5.582 8.427 1.00 91.19 101 SER A N 1
ATOM 794 C CA . SER A 1 101 ? -14.912 -5.721 9.870 1.00 91.19 101 SER A CA 1
ATOM 795 C C . SER A 1 101 ? -13.895 -6.623 10.579 1.00 91.19 101 SER A C 1
ATOM 797 O O . SER A 1 101 ? -14.055 -6.888 11.770 1.00 91.19 101 SER A O 1
ATOM 799 N N . THR A 1 102 ? -12.891 -7.148 9.868 1.00 90.69 102 THR A N 1
ATOM 800 C CA . THR A 1 102 ? -11.856 -7.999 10.466 1.00 90.69 102 THR A CA 1
ATOM 801 C C . THR A 1 102 ? -11.103 -7.220 11.538 1.00 90.69 102 THR A C 1
ATOM 803 O O . THR A 1 102 ? -10.656 -6.094 11.303 1.00 90.69 102 THR A O 1
ATOM 806 N N . GLN A 1 103 ? -10.962 -7.842 12.707 1.00 92.31 103 GLN A N 1
ATOM 807 C CA . GLN A 1 103 ? -10.221 -7.297 13.835 1.00 92.31 103 GLN A CA 1
ATOM 808 C C . GLN A 1 103 ? -8.951 -8.106 14.062 1.00 92.31 103 GLN A C 1
ATOM 810 O O . GLN A 1 103 ? -8.992 -9.336 14.107 1.00 92.31 103 GLN A O 1
ATOM 815 N N . ILE A 1 104 ? -7.826 -7.411 14.215 1.00 89.31 104 ILE A N 1
ATOM 816 C CA . ILE A 1 104 ? -6.517 -8.021 14.445 1.00 89.31 104 ILE A CA 1
ATOM 817 C C . ILE A 1 104 ? -5.954 -7.485 15.755 1.00 89.31 104 ILE A C 1
ATOM 819 O O . ILE A 1 104 ? -5.801 -6.277 15.940 1.00 89.31 104 ILE A O 1
ATOM 823 N N . THR A 1 105 ? -5.625 -8.391 16.670 1.00 90.38 105 THR A N 1
ATOM 824 C CA . THR A 1 105 ? -4.923 -8.045 17.906 1.00 90.38 105 THR A CA 1
ATOM 825 C C . THR A 1 105 ? -3.425 -7.984 17.645 1.00 90.38 105 THR A C 1
ATOM 827 O O . THR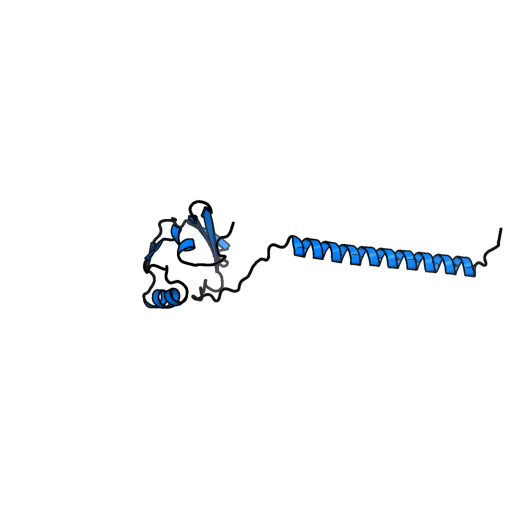 A 1 105 ? -2.815 -8.968 17.227 1.00 90.38 105 THR A O 1
ATOM 830 N N . ILE A 1 106 ? -2.817 -6.833 17.918 1.00 87.50 106 ILE A N 1
ATOM 831 C CA . ILE A 1 106 ? -1.373 -6.655 17.786 1.00 87.50 106 ILE A CA 1
ATOM 832 C C . ILE A 1 106 ? -0.674 -7.179 19.046 1.00 87.50 106 ILE A C 1
ATOM 834 O O . ILE A 1 106 ? -1.148 -6.992 20.170 1.00 87.50 106 ILE A O 1
ATOM 838 N N . SER A 1 107 ? 0.497 -7.799 18.872 1.00 88.19 107 SER A N 1
ATOM 839 C CA . SER A 1 107 ? 1.357 -8.159 20.003 1.00 88.19 107 SER A CA 1
ATOM 840 C C . SER A 1 107 ? 1.745 -6.917 20.819 1.00 88.19 107 SER A C 1
ATOM 842 O O . SER A 1 107 ? 1.952 -5.839 20.263 1.00 88.19 107 SER A O 1
ATOM 844 N N . ALA A 1 108 ? 1.912 -7.059 22.137 1.00 87.25 108 ALA A N 1
ATOM 845 C CA . ALA A 1 108 ? 2.270 -5.929 23.001 1.00 87.25 108 ALA A CA 1
ATOM 846 C C . ALA A 1 108 ? 3.566 -5.226 22.552 1.00 87.25 108 ALA A C 1
ATOM 848 O O . ALA A 1 108 ? 3.658 -4.001 22.595 1.00 87.25 108 ALA A O 1
ATOM 849 N 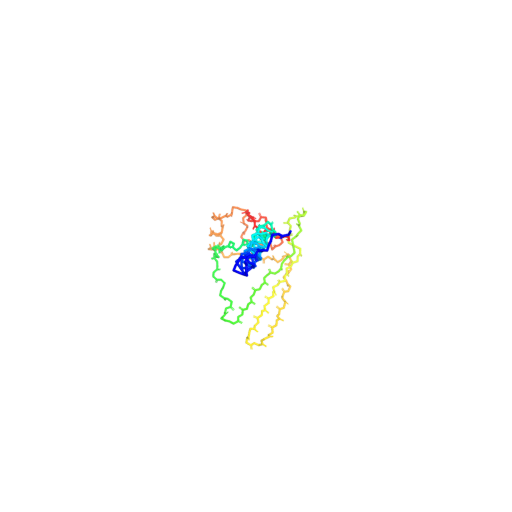N . LYS A 1 109 ? 4.550 -5.994 22.064 1.00 87.62 109 LYS A N 1
ATOM 850 C CA . LYS A 1 109 ? 5.811 -5.456 21.539 1.00 87.62 109 LYS A CA 1
ATOM 851 C C . LYS A 1 109 ? 5.567 -4.568 20.315 1.00 87.62 109 LYS A C 1
ATOM 853 O O . LYS A 1 109 ? 5.944 -3.402 20.326 1.00 87.62 109 LYS A O 1
ATOM 858 N N . THR A 1 110 ? 4.893 -5.102 19.296 1.00 85.19 110 THR A N 1
ATOM 859 C CA . THR A 1 110 ? 4.611 -4.374 18.050 1.00 85.19 110 THR A CA 1
ATOM 860 C C . THR A 1 110 ? 3.703 -3.170 18.295 1.00 85.19 110 THR A C 1
ATOM 862 O O . THR A 1 110 ? 3.932 -2.110 17.726 1.00 85.19 110 THR A O 1
ATOM 865 N N . TYR A 1 111 ? 2.711 -3.296 19.180 1.00 86.62 111 TYR A N 1
ATOM 866 C CA . TYR A 1 111 ? 1.839 -2.189 19.565 1.00 86.62 111 TYR A CA 1
ATOM 867 C C . TYR A 1 111 ? 2.636 -1.024 20.168 1.00 86.62 111 TYR A C 1
ATOM 869 O O . TYR A 1 111 ? 2.502 0.111 19.717 1.00 86.62 111 TYR A O 1
ATOM 877 N N . ASN A 1 112 ? 3.533 -1.311 21.116 1.00 86.19 112 ASN A N 1
ATOM 878 C CA . ASN A 1 112 ? 4.394 -0.298 21.730 1.00 86.19 112 ASN A CA 1
ATOM 879 C C . ASN A 1 112 ? 5.340 0.368 20.721 1.00 86.19 112 ASN A C 1
ATOM 881 O O . ASN A 1 112 ? 5.631 1.557 20.845 1.00 86.19 112 ASN A O 1
ATOM 885 N N . ASP A 1 113 ? 5.821 -0.375 19.724 1.00 85.56 113 ASP A N 1
ATOM 886 C CA . ASP A 1 113 ? 6.653 0.190 18.661 1.00 85.56 113 ASP A CA 1
ATOM 887 C C . ASP A 1 113 ? 5.849 1.088 17.713 1.00 85.56 113 ASP A C 1
ATOM 889 O O . ASP A 1 113 ? 6.322 2.162 17.339 1.00 85.56 113 ASP A O 1
ATOM 893 N N . LEU A 1 114 ? 4.615 0.707 17.375 1.00 82.00 114 LEU A N 1
ATOM 894 C CA . LEU A 1 114 ? 3.742 1.506 16.515 1.00 82.00 114 LEU A CA 1
ATOM 895 C C . LEU A 1 114 ? 3.195 2.757 17.218 1.00 82.00 114 LEU A C 1
ATOM 897 O O . LEU A 1 114 ? 3.054 3.794 16.566 1.00 82.00 114 LEU A O 1
ATOM 901 N N . LEU A 1 115 ? 2.978 2.711 18.538 1.00 83.38 115 LEU A N 1
ATOM 902 C CA . LEU A 1 115 ? 2.585 3.879 19.338 1.00 83.38 115 LEU A CA 1
ATOM 903 C C . LEU A 1 115 ? 3.598 5.030 19.259 1.00 83.38 115 LEU A C 1
ATOM 905 O O . LEU A 1 115 ? 3.220 6.192 19.390 1.00 83.38 115 LEU A O 1
ATOM 909 N N . LYS A 1 116 ? 4.877 4.732 18.991 1.00 81.69 116 LYS A N 1
ATOM 910 C CA . LYS A 1 116 ? 5.907 5.759 18.761 1.00 81.69 116 LYS A CA 1
ATOM 911 C C . LYS A 1 116 ? 5.654 6.566 17.482 1.00 81.69 116 LYS A C 1
ATOM 913 O O . LYS A 1 116 ? 6.120 7.698 17.394 1.00 81.69 116 LYS A O 1
ATOM 918 N N . LYS A 1 117 ? 4.958 5.990 16.490 1.00 74.19 117 LYS A N 1
ATOM 919 C CA . LYS A 1 117 ? 4.641 6.631 15.199 1.00 74.19 117 LYS A CA 1
ATOM 920 C C . LYS A 1 117 ? 3.203 7.148 15.118 1.00 74.19 117 LYS A C 1
ATOM 922 O O . LYS A 1 117 ? 2.968 8.121 14.412 1.00 74.19 117 LYS A O 1
ATOM 927 N N . SER A 1 118 ? 2.252 6.533 15.823 1.00 75.06 118 SER A N 1
ATOM 928 C CA . SER A 1 118 ? 0.878 7.030 15.907 1.00 75.06 118 SER A CA 1
ATOM 929 C C . SER A 1 118 ? 0.261 6.801 17.281 1.00 75.06 118 SER A C 1
ATOM 931 O O . SER A 1 118 ? 0.116 5.667 17.732 1.00 75.06 118 SER A O 1
ATOM 933 N N . SER A 1 119 ? -0.191 7.885 17.911 1.00 74.50 119 SER A N 1
ATOM 934 C CA . SER A 1 119 ? -0.885 7.864 19.203 1.00 74.50 119 SER A CA 1
ATOM 935 C C . SER A 1 119 ? -2.350 7.419 19.117 1.00 74.50 119 SER A C 1
ATOM 937 O O . SER A 1 119 ? -2.972 7.180 20.148 1.00 74.50 119 SER A O 1
ATOM 939 N N . LYS A 1 120 ? -2.911 7.313 17.905 1.00 80.50 120 LYS A N 1
ATOM 940 C CA . LYS A 1 120 ? -4.320 6.955 17.662 1.00 80.50 120 LYS A CA 1
ATOM 941 C C . LYS A 1 120 ? -4.543 5.454 17.486 1.00 80.50 120 LYS A C 1
ATOM 943 O O . LYS A 1 120 ? -5.683 5.030 17.323 1.00 80.50 120 LYS A O 1
ATOM 948 N N . LEU A 1 121 ? -3.472 4.662 17.472 1.00 84.50 121 LEU A N 1
ATOM 949 C CA . LEU A 1 121 ? -3.547 3.232 17.210 1.00 84.50 121 LEU A CA 1
ATOM 950 C C . LEU A 1 121 ? -4.141 2.487 18.419 1.00 84.50 121 LEU A C 1
ATOM 952 O O . LEU A 1 121 ? -3.586 2.598 19.512 1.00 84.50 121 LEU A O 1
ATOM 956 N N . PRO A 1 122 ? -5.218 1.701 18.254 1.00 88.44 122 PRO A N 1
ATOM 957 C CA . PRO A 1 122 ? -5.688 0.773 19.279 1.00 88.44 122 PRO A CA 1
ATOM 958 C C . PRO A 1 122 ? -4.894 -0.545 19.261 1.00 88.44 122 PRO A C 1
ATOM 960 O O . PRO A 1 122 ? -4.324 -0.934 18.243 1.00 88.44 122 PRO A O 1
ATOM 963 N N . GLN A 1 123 ? -4.889 -1.284 20.377 1.00 86.44 123 GLN A N 1
ATOM 964 C CA . GLN A 1 123 ? -4.253 -2.612 20.438 1.00 86.44 123 GLN A CA 1
ATOM 965 C C . GLN A 1 123 ? -4.997 -3.664 19.591 1.00 86.44 123 GLN A C 1
ATOM 967 O O . GLN A 1 123 ? -4.391 -4.621 19.104 1.00 86.44 123 GLN A O 1
ATOM 972 N N . VAL A 1 124 ? -6.306 -3.478 19.405 1.00 90.69 124 VAL A N 1
ATOM 973 C CA . VAL A 1 124 ? -7.138 -4.249 18.475 1.00 90.69 124 VAL A CA 1
ATOM 974 C C . VAL A 1 124 ? -7.496 -3.340 17.306 1.00 90.69 124 VAL A C 1
ATOM 976 O O . VAL A 1 124 ? -8.244 -2.381 17.473 1.00 90.69 124 VAL A O 1
ATOM 979 N N . ILE A 1 125 ? -6.937 -3.628 16.134 1.00 90.12 125 ILE A N 1
ATOM 980 C CA . ILE A 1 125 ? -7.142 -2.850 14.909 1.00 90.12 125 ILE A CA 1
ATOM 981 C C . ILE A 1 125 ? -8.354 -3.393 14.171 1.00 90.12 125 ILE A C 1
ATOM 983 O O . ILE A 1 125 ? -8.402 -4.587 13.878 1.00 90.12 125 ILE A O 1
ATOM 987 N N . THR A 1 126 ? -9.271 -2.506 13.790 1.00 92.12 126 THR A N 1
ATOM 988 C CA . THR A 1 126 ? -1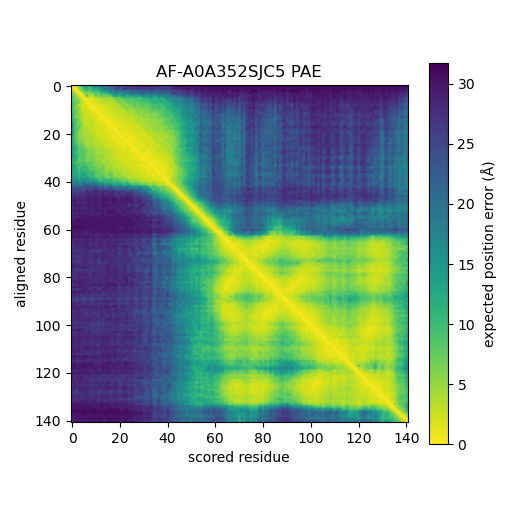0.305 -2.816 12.797 1.00 92.12 126 THR A CA 1
ATOM 989 C C . THR A 1 126 ? -9.829 -2.379 11.417 1.00 92.12 126 THR A C 1
ATOM 991 O O . THR A 1 126 ? -9.477 -1.215 11.217 1.00 92.12 126 THR A O 1
ATOM 994 N N . MET A 1 127 ? -9.830 -3.294 10.447 1.00 89.19 127 MET A N 1
ATOM 995 C CA . MET A 1 127 ? -9.264 -3.020 9.121 1.00 89.19 127 MET A CA 1
ATOM 996 C C . MET A 1 127 ? -9.970 -1.877 8.374 1.00 89.19 127 MET A C 1
ATOM 998 O O . MET A 1 127 ? -9.299 -1.080 7.721 1.00 89.19 127 MET A O 1
ATOM 1002 N N . SER A 1 128 ? -11.291 -1.723 8.521 1.00 89.88 128 SER A N 1
ATOM 1003 C CA . SER A 1 128 ? -12.051 -0.620 7.907 1.00 89.88 128 SER A CA 1
ATOM 1004 C C . SER A 1 128 ? -11.562 0.774 8.312 1.00 89.88 128 SER A C 1
ATOM 1006 O O . SER A 1 128 ? -11.791 1.743 7.593 1.00 89.88 128 SER A O 1
ATOM 1008 N N . GLU A 1 129 ? -10.925 0.891 9.478 1.00 89.31 129 GLU A N 1
ATOM 1009 C CA . GLU A 1 129 ? -10.508 2.155 10.095 1.00 89.31 129 GLU A CA 1
ATOM 1010 C C . GLU A 1 129 ? -8.994 2.377 10.042 1.00 89.31 129 GLU A C 1
ATOM 1012 O O . GLU A 1 129 ? -8.500 3.373 10.574 1.00 89.31 129 GLU A O 1
ATOM 1017 N N . ILE A 1 130 ? -8.243 1.491 9.382 1.00 85.75 130 ILE A N 1
ATOM 1018 C CA . ILE A 1 130 ? -6.775 1.536 9.364 1.00 85.75 130 ILE A CA 1
ATOM 1019 C C . ILE A 1 130 ? -6.226 2.880 8.853 1.00 85.75 130 ILE A C 1
ATOM 1021 O O . ILE A 1 130 ? -5.231 3.387 9.366 1.00 85.75 130 ILE A O 1
ATOM 1025 N N . SER A 1 131 ? -6.935 3.512 7.915 1.00 81.38 131 SER A N 1
ATOM 1026 C CA . SER A 1 131 ? -6.664 4.844 7.355 1.00 81.38 131 SER A CA 1
ATOM 1027 C C . SER A 1 131 ? -6.770 5.989 8.372 1.00 81.38 131 SER A C 1
ATOM 1029 O O . SER A 1 131 ? -6.263 7.081 8.120 1.00 81.38 131 SER A O 1
ATOM 1031 N N . SER A 1 132 ? -7.478 5.776 9.483 1.00 83.50 132 SER A N 1
ATOM 1032 C CA . SER A 1 132 ? -7.665 6.754 10.560 1.00 83.50 132 SER A CA 1
ATOM 1033 C C . SER A 1 132 ? -6.605 6.627 11.654 1.00 83.50 132 SER A C 1
ATOM 1035 O O . SER A 1 132 ? -6.322 7.599 12.356 1.00 83.50 132 SER A O 1
ATOM 1037 N N . TYR A 1 133 ? -5.993 5.444 11.771 1.00 83.94 133 TYR A N 1
ATOM 1038 C CA . TYR A 1 133 ? -4.973 5.162 12.773 1.00 83.94 133 TYR A CA 1
ATOM 1039 C C . TYR A 1 133 ? -3.593 5.692 12.386 1.00 83.94 133 TYR A C 1
ATOM 1041 O O . TYR A 1 133 ? -2.748 5.810 13.264 1.00 83.94 133 TYR A O 1
ATOM 1049 N N . PHE A 1 134 ? -3.345 6.039 11.122 1.00 77.38 134 PHE A N 1
ATOM 1050 C CA . PHE A 1 134 ? -2.061 6.576 10.664 1.00 77.38 134 PHE A CA 1
ATOM 1051 C C . PHE A 1 134 ? -2.258 7.912 9.939 1.00 77.38 134 PHE A C 1
ATOM 1053 O O . PHE A 1 134 ? -3.125 8.043 9.077 1.00 77.38 134 PHE A O 1
ATOM 1060 N N . GLU A 1 135 ? -1.449 8.913 10.286 1.00 65.62 135 GLU A N 1
ATOM 1061 C CA . GLU A 1 135 ? -1.432 10.211 9.606 1.00 65.62 135 GLU A CA 1
ATOM 1062 C C . GLU A 1 135 ? -0.395 10.177 8.471 1.00 65.62 135 GLU A C 1
ATOM 1064 O O . GLU A 1 135 ? 0.788 9.949 8.717 1.00 65.62 135 GLU A O 1
ATOM 1069 N N . GLY A 1 136 ? -0.829 10.362 7.219 1.00 61.28 136 GLY A N 1
ATOM 1070 C CA . GLY A 1 136 ? 0.056 10.361 6.046 1.00 61.28 136 GLY A CA 1
ATOM 1071 C C . GLY A 1 136 ? -0.629 9.975 4.729 1.00 61.28 136 GLY A C 1
ATOM 1072 O O . GLY A 1 136 ? -1.753 9.470 4.720 1.00 61.28 136 GLY A O 1
ATOM 1073 N N . ASP A 1 137 ? 0.067 10.217 3.611 1.00 48.16 137 ASP A N 1
ATOM 1074 C CA . ASP A 1 137 ? -0.331 9.884 2.229 1.00 48.16 137 ASP A CA 1
ATOM 1075 C C . ASP A 1 137 ? -0.313 8.357 1.987 1.00 48.16 137 ASP A C 1
ATOM 1077 O O . ASP A 1 137 ? 0.557 7.825 1.305 1.00 48.16 137 ASP A O 1
ATOM 1081 N N . VAL A 1 138 ? -1.256 7.624 2.579 1.00 52.00 138 VAL A N 1
ATOM 1082 C CA . VAL A 1 138 ? -1.521 6.198 2.272 1.00 52.00 138 VAL A CA 1
ATOM 1083 C C . VAL A 1 138 ? -2.941 5.975 1.748 1.00 52.00 138 VAL A C 1
ATOM 1085 O O . VAL A 1 138 ? -3.402 4.849 1.618 1.00 52.00 138 VAL A O 1
ATOM 1088 N N . LYS A 1 139 ? -3.658 7.058 1.438 1.00 50.06 139 LYS A N 1
ATOM 1089 C CA . LYS A 1 139 ? -5.027 7.025 0.918 1.00 50.06 139 LYS A CA 1
ATOM 1090 C C . LYS A 1 139 ? -4.971 7.051 -0.605 1.00 50.06 139 LYS A C 1
ATOM 1092 O O . LYS A 1 139 ? -4.987 8.127 -1.199 1.00 50.06 139 LYS A O 1
ATOM 1097 N N . TYR A 1 140 ? -4.831 5.883 -1.220 1.00 46.25 140 TYR A N 1
ATOM 1098 C CA . TYR A 1 140 ? -4.852 5.777 -2.676 1.00 46.25 140 TYR A CA 1
ATOM 1099 C C . TYR A 1 140 ? -6.287 5.918 -3.203 1.00 46.25 140 TYR A C 1
ATOM 1101 O O . TYR A 1 140 ? -7.243 5.442 -2.589 1.00 46.25 140 TYR A O 1
ATOM 1109 N N . GLU A 1 141 ? -6.402 6.619 -4.329 1.00 43.16 141 GLU A N 1
ATOM 1110 C CA . GLU A 1 141 ? -7.581 6.743 -5.188 1.00 43.16 141 GLU A CA 1
ATOM 1111 C C . GLU A 1 141 ? -7.209 6.242 -6.584 1.00 43.16 141 GLU A C 1
ATOM 1113 O O . GLU A 1 141 ? -6.098 6.609 -7.052 1.00 43.16 141 GLU A O 1
#

Nearest PDB structures (foldseek):
  2iay-assembly1_A  TM=5.500E-01  e=2.508E+00  Lactiplantibacillus plantarum
  8wd8-assembly1_B  TM=4.710E-01  e=2.823E+00  Thermococcus thioreducens
  5a31-assembly1_A  TM=1.770E-01  e=2.995E+00  Homo sapiens
  4ui9-assembly1_A  TM=1.770E-01  e=3.795E+00  Homo sapiens

Mean predicted aligned error: 15.91 Å

Foldseek 3Di:
DDPDPPVRVVVVVVVVVVVVVVVVVVVVVVVVVVVVVVCVVPPPPPPPVVPPPPDPPCVDPFKDKDKDWDADPVVRWTQWIWIWMAGRVVRDIDIDTDGQQDKDAADPVVVVVVCVQFVQDDRIDRNGCVSVRHDDPPDDD

Sequence (141 aa):
MKNRSIAQIILINFFKTIGVIVLLLGVGVLSYYLTMLFLKQTQRVERSTQYEHVIDVNPGSMESSNLIYSYDKKSGKIDAMVLELFDAGTKNMTYVTIPASTQITISAKTYNDLLKKSSKLPQVITMSEISSYFEGDVKYE

Solvent-accessible surface area (backbone atoms only — not comparable to full-atom values): 8567 Å² total; per-residue (Å²): 133,85,84,70,52,72,69,55,55,54,54,54,51,52,54,50,52,52,52,52,52,53,48,53,54,50,50,54,54,50,50,50,52,53,51,51,50,50,47,66,72,66,51,72,76,78,74,76,66,80,66,82,65,92,61,88,79,76,69,53,101,53,42,50,76,48,83,49,71,43,63,42,81,87,83,52,30,36,70,42,36,36,39,39,38,35,36,65,84,81,69,46,78,47,78,45,77,46,64,30,82,44,71,47,75,54,54,73,68,60,41,60,59,47,46,78,80,24,87,66,55,60,61,62,39,45,54,23,47,50,69,70,34,49,91,72,100,78,80,77,130

Secondary structure (DSSP, 8-state):
-----HHHHHHHHHHHHHHHHHHHHHHHHHHHHHHHHHHHHH-----------SS-----TTEEEEEEEEEETTTTEEEEEEEEEEETTTTEEEEEEE-TT-EEEPPHHHHHHHHTT-TT--SEEEGGGHHHHS-SS----